Protein AF-A0A2V5KX41-F1 (afdb_monomer_lite)

Secondary structure (DSSP, 8-state):
-HHHHHHHHHTT--EEEESS----SSPPPP-PSTTSSTTTT-SHHHHHHHHHHHHHHHHHH-SEEEEE----SS-SSGGGS--EEEEE-----------

pLDDT: mean 89.98, std 12.97, range [37.09, 98.44]

Sequence (99 aa):
VCDRIAATLHAGNHVWLIGDVPLSQTPPPQIEPAPNNPWGWLDDPYSDVWGAQIGYFVAIHATEGEVVPIPSSNPVSPLENVQVVSVAGWQETSAAHGD

Radius of gyration: 15.78 Å; chains: 1; bounding box: 48×24×36 Å

Foldseek 3Di:
DLVVVQVQQVVFHKDKDKAPQAQDLDQADDDDPAPPDPCHPDVPVVVNRVSPNVNNSQNQFFPDKDWDDDDDPDDPDPRSRMIMMITHHTDDNPPPPDD

Structure (mmCIF, N/CA/C/O backbone):
data_AF-A0A2V5KX41-F1
#
_entry.id   AF-A0A2V5KX41-F1
#
loop_
_atom_site.group_PDB
_atom_site.id
_atom_site.type_symbol
_atom_site.label_atom_id
_atom_site.label_alt_id
_atom_site.label_comp_id
_atom_site.label_asym_id
_atom_site.label_entity_id
_atom_site.label_seq_id
_atom_site.pdbx_PDB_ins_code
_atom_site.Cartn_x
_atom_site.Cartn_y
_atom_site.Cartn_z
_atom_site.occupancy
_atom_site.B_iso_or_equiv
_atom_site.auth_seq_id
_atom_site.auth_comp_id
_atom_site.auth_asym_id
_atom_site.auth_atom_id
_atom_site.pdbx_PDB_model_num
ATOM 1 N N . VAL A 1 1 ? -0.896 -10.499 -1.542 1.00 90.38 1 VAL A N 1
ATOM 2 C CA . VAL A 1 1 ? -0.840 -9.549 -0.400 1.00 90.38 1 VAL A CA 1
ATOM 3 C C . VAL A 1 1 ? -2.205 -8.920 -0.164 1.00 90.38 1 VAL A C 1
ATOM 5 O O . VAL A 1 1 ? -2.700 -9.033 0.951 1.00 90.38 1 VAL A O 1
ATOM 8 N N . CYS A 1 2 ? -2.840 -8.369 -1.203 1.00 95.69 2 CYS A N 1
ATOM 9 C CA . CYS A 1 2 ? -4.168 -7.749 -1.133 1.00 95.69 2 CYS A CA 1
ATOM 10 C C . CYS A 1 2 ? -5.236 -8.611 -0.437 1.00 95.69 2 CYS A C 1
ATOM 12 O O . CYS A 1 2 ? -5.895 -8.111 0.463 1.00 95.69 2 CYS A O 1
ATOM 14 N N . ASP A 1 3 ? -5.321 -9.917 -0.717 1.00 97.38 3 ASP A N 1
ATOM 15 C CA . ASP A 1 3 ? -6.304 -10.799 -0.053 1.00 97.38 3 ASP A CA 1
ATOM 16 C C . ASP A 1 3 ? -6.173 -10.822 1.477 1.00 97.38 3 ASP A C 1
ATOM 18 O O . ASP A 1 3 ? -7.164 -10.890 2.200 1.00 97.38 3 ASP A O 1
ATOM 22 N N . ARG A 1 4 ? -4.939 -10.744 1.997 1.00 98.06 4 ARG A N 1
ATOM 23 C CA . ARG A 1 4 ? -4.701 -10.703 3.447 1.00 98.06 4 ARG A CA 1
ATOM 24 C C . ARG A 1 4 ? -5.056 -9.344 4.034 1.00 98.06 4 ARG A C 1
ATOM 26 O O . ARG A 1 4 ? -5.581 -9.298 5.142 1.00 98.06 4 ARG A O 1
ATOM 33 N N . ILE A 1 5 ? -4.786 -8.263 3.302 1.00 97.56 5 ILE A N 1
ATOM 34 C CA . ILE A 1 5 ? -5.220 -6.910 3.674 1.00 97.56 5 ILE A CA 1
ATOM 35 C C . ILE A 1 5 ? -6.750 -6.888 3.756 1.00 97.56 5 ILE A C 1
ATOM 37 O O . ILE A 1 5 ? -7.285 -6.541 4.804 1.00 97.56 5 ILE A O 1
ATOM 41 N N . ALA A 1 6 ? -7.442 -7.363 2.716 1.00 97.94 6 ALA A N 1
ATOM 42 C CA . ALA A 1 6 ? -8.899 -7.453 2.685 1.00 97.94 6 ALA A CA 1
ATOM 43 C C . ALA A 1 6 ? -9.446 -8.247 3.869 1.00 97.94 6 ALA A C 1
ATOM 45 O O . ALA A 1 6 ? -10.262 -7.736 4.627 1.00 97.94 6 ALA A O 1
ATOM 46 N N . ALA A 1 7 ? -8.946 -9.467 4.091 1.00 98.25 7 ALA A N 1
ATOM 47 C CA . ALA A 1 7 ? -9.383 -10.298 5.210 1.00 98.25 7 ALA A CA 1
ATOM 48 C C . ALA A 1 7 ? -9.177 -9.614 6.575 1.00 98.25 7 ALA A C 1
ATOM 50 O O . ALA A 1 7 ? -10.008 -9.755 7.470 1.00 98.25 7 ALA A O 1
ATOM 51 N N . THR A 1 8 ? -8.087 -8.859 6.732 1.00 98.44 8 THR A N 1
ATOM 52 C CA . THR A 1 8 ? -7.776 -8.130 7.972 1.00 98.44 8 THR A CA 1
ATOM 53 C C . THR A 1 8 ? -8.763 -6.985 8.197 1.00 98.44 8 THR A C 1
ATOM 55 O O . THR A 1 8 ? -9.330 -6.881 9.285 1.00 98.44 8 THR A O 1
ATOM 58 N N . LEU A 1 9 ? -9.016 -6.183 7.160 1.00 98.06 9 LEU A N 1
ATOM 59 C CA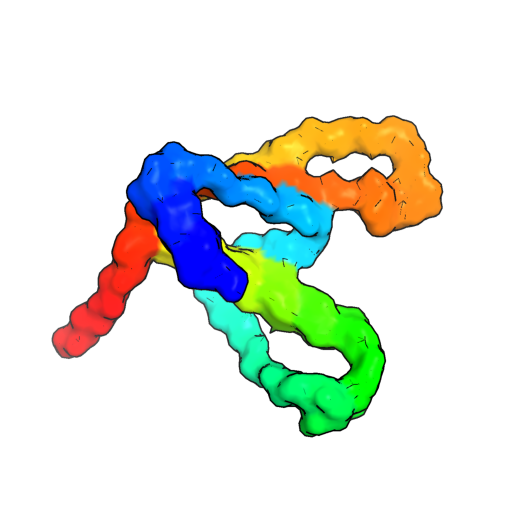 . LEU A 1 9 ? -9.952 -5.058 7.193 1.00 98.06 9 LEU A CA 1
ATOM 60 C C . LEU A 1 9 ? -11.407 -5.519 7.375 1.00 98.06 9 LEU A C 1
ATOM 62 O O . LEU A 1 9 ? -12.125 -4.977 8.212 1.00 98.06 9 LEU A O 1
ATOM 66 N N . HIS A 1 10 ? -11.822 -6.584 6.680 1.00 97.38 10 HIS A N 1
ATOM 67 C CA . HIS A 1 10 ? -13.136 -7.215 6.856 1.00 97.38 10 HIS A CA 1
ATOM 68 C C . HIS A 1 10 ? -13.369 -7.725 8.279 1.00 97.38 10 HIS A C 1
ATOM 70 O O . HIS A 1 10 ? -14.492 -7.680 8.776 1.00 97.38 10 HIS A O 1
ATOM 76 N N . ALA A 1 11 ? -12.321 -8.217 8.943 1.00 98.12 11 ALA A N 1
ATOM 77 C CA . ALA A 1 11 ? -12.399 -8.674 10.326 1.00 98.12 11 ALA A CA 1
ATOM 78 C C . ALA A 1 11 ? -12.468 -7.517 11.346 1.00 98.12 11 ALA A C 1
ATOM 80 O O . ALA A 1 11 ?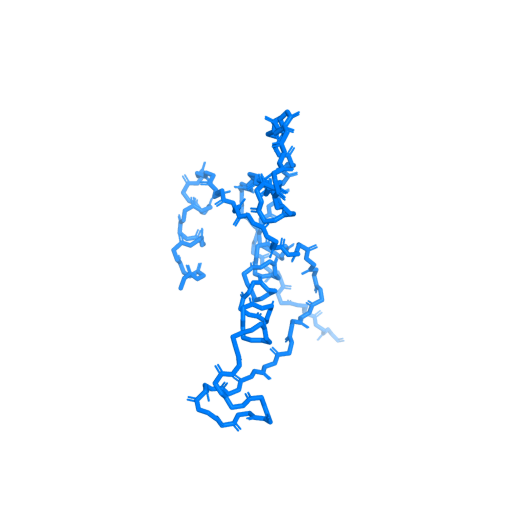 -12.465 -7.777 12.548 1.00 98.12 11 ALA A O 1
ATOM 81 N N . GLY A 1 12 ? -12.516 -6.260 10.889 1.00 97.38 12 GLY A N 1
ATOM 82 C CA . GLY A 1 12 ? -12.547 -5.073 11.744 1.00 97.38 12 GLY A CA 1
ATOM 83 C C . GLY A 1 12 ? -11.194 -4.730 12.370 1.00 97.38 12 GLY A C 1
ATOM 84 O O . GLY A 1 12 ? -11.150 -3.990 13.349 1.00 97.38 12 GLY A O 1
ATOM 85 N N . ASN A 1 13 ? -10.095 -5.278 11.841 1.00 98.38 13 ASN A N 1
ATOM 86 C CA . ASN A 1 13 ? -8.746 -4.974 12.310 1.00 98.38 13 ASN A CA 1
ATOM 87 C C . ASN A 1 13 ? -8.104 -3.858 11.477 1.00 98.38 13 ASN A C 1
ATOM 89 O O . ASN A 1 13 ? -8.568 -3.511 10.392 1.00 98.38 13 ASN A O 1
ATOM 93 N N . HIS A 1 14 ? -6.983 -3.345 11.981 1.00 98.06 14 HIS A N 1
ATOM 94 C CA . HIS A 1 14 ? -6.181 -2.331 11.308 1.00 98.06 14 HIS A CA 1
ATOM 95 C C . HIS A 1 14 ? -5.056 -2.963 10.486 1.00 98.06 14 HIS A C 1
ATOM 97 O O . HIS A 1 14 ? -4.439 -3.949 10.900 1.00 98.06 14 HIS A O 1
ATOM 103 N N . VAL A 1 15 ? -4.737 -2.335 9.358 1.00 97.94 15 VAL A N 1
ATOM 104 C CA . VAL A 1 15 ? -3.513 -2.585 8.591 1.00 97.94 15 VAL A CA 1
ATOM 105 C C . VAL A 1 15 ? -2.602 -1.372 8.732 1.00 97.94 15 VAL A C 1
ATOM 107 O O . VAL A 1 15 ? -3.045 -0.234 8.622 1.00 97.94 15 VAL A O 1
ATOM 110 N N . TRP A 1 16 ? -1.319 -1.626 8.976 1.00 96.88 16 TRP A N 1
ATOM 111 C CA . TRP A 1 16 ? -0.302 -0.591 9.119 1.00 96.88 16 TRP A CA 1
ATOM 112 C C . TRP A 1 16 ? 0.601 -0.616 7.890 1.00 96.88 16 TRP A C 1
ATOM 114 O O . TRP A 1 16 ? 1.255 -1.623 7.616 1.00 96.88 16 TRP A O 1
ATOM 124 N N . LEU A 1 17 ? 0.615 0.484 7.146 1.00 95.25 17 LEU A N 1
ATOM 125 C CA . LEU A 1 17 ? 1.502 0.706 6.011 1.00 95.25 17 LEU A CA 1
ATOM 126 C C . LEU A 1 17 ? 2.716 1.493 6.503 1.00 95.25 17 LEU A C 1
ATOM 128 O O . LEU A 1 17 ? 2.559 2.505 7.185 1.00 95.25 17 LEU A O 1
ATOM 132 N N . ILE A 1 18 ? 3.915 1.010 6.186 1.00 92.50 18 ILE A N 1
ATOM 133 C CA . ILE A 1 18 ? 5.180 1.600 6.632 1.00 92.50 18 ILE A CA 1
ATOM 134 C C . ILE A 1 18 ? 6.044 1.854 5.399 1.00 92.50 18 ILE A C 1
ATOM 136 O O . ILE A 1 18 ? 6.254 0.939 4.603 1.00 92.50 18 ILE A O 1
ATOM 140 N N . GLY A 1 19 ? 6.570 3.072 5.281 1.00 88.88 19 GLY A N 1
ATOM 141 C CA . GLY A 1 19 ? 7.380 3.514 4.146 1.00 88.88 19 GLY A CA 1
ATOM 142 C C . GLY A 1 19 ? 6.598 4.396 3.175 1.00 88.88 19 GLY A C 1
ATOM 143 O O . GLY A 1 19 ? 5.529 4.907 3.508 1.00 88.88 19 GLY A O 1
ATOM 144 N N . ASP A 1 20 ? 7.158 4.591 1.981 1.00 86.06 20 ASP A N 1
ATOM 145 C CA . ASP A 1 20 ? 6.538 5.398 0.930 1.00 86.06 20 ASP A CA 1
ATOM 146 C C . ASP A 1 20 ? 5.484 4.572 0.178 1.00 86.06 20 ASP A C 1
ATOM 148 O O . ASP A 1 20 ? 5.770 3.857 -0.781 1.00 86.06 20 ASP A O 1
ATOM 152 N N . VAL A 1 21 ? 4.255 4.596 0.692 1.00 91.50 21 VAL A N 1
ATOM 153 C CA . VAL A 1 21 ? 3.103 3.921 0.086 1.00 91.50 21 VAL A CA 1
ATOM 154 C C . VAL A 1 21 ? 2.064 4.986 -0.258 1.00 91.50 21 VAL A C 1
ATOM 156 O O . VAL A 1 21 ? 1.273 5.372 0.610 1.00 91.50 21 VAL A O 1
ATOM 159 N N . PRO A 1 22 ? 2.043 5.490 -1.504 1.00 91.00 22 PRO A N 1
ATOM 160 C CA . PRO A 1 22 ? 1.137 6.564 -1.877 1.00 91.00 22 PRO A CA 1
ATOM 161 C C . PRO A 1 22 ? -0.311 6.067 -1.868 1.00 91.00 22 PRO A C 1
ATOM 163 O O . PRO A 1 22 ? -0.694 5.200 -2.654 1.00 91.00 22 PRO A O 1
ATOM 166 N N . LEU A 1 23 ? -1.146 6.645 -1.004 1.00 93.06 23 LEU A N 1
ATOM 167 C CA . LEU A 1 23 ? -2.587 6.397 -1.015 1.00 93.06 23 LEU A CA 1
ATOM 168 C C . LEU A 1 23 ? -3.242 7.225 -2.122 1.00 93.06 23 LEU A C 1
ATOM 170 O O . LEU A 1 23 ? -3.378 8.442 -2.013 1.00 93.06 23 LEU A O 1
ATOM 174 N N . SER A 1 24 ? -3.643 6.557 -3.199 1.00 94.00 24 SER A N 1
ATOM 175 C CA . SER A 1 24 ? -4.231 7.186 -4.380 1.00 94.00 24 SER A CA 1
ATOM 176 C C . SER A 1 24 ? -5.320 6.298 -4.961 1.00 94.00 24 SER A C 1
ATOM 178 O O . SER A 1 24 ? -5.109 5.107 -5.140 1.00 94.00 24 SER A O 1
ATOM 180 N N . GLN A 1 25 ? -6.468 6.872 -5.321 1.00 94.38 25 GLN A N 1
ATOM 181 C CA . GLN A 1 25 ? -7.518 6.146 -6.052 1.00 94.38 25 GLN A CA 1
ATOM 182 C C . GLN A 1 25 ? -7.238 6.059 -7.563 1.00 94.38 25 GLN A C 1
ATOM 184 O O . GLN A 1 25 ? -8.047 5.516 -8.313 1.00 94.38 25 GLN A O 1
ATOM 189 N N . THR A 1 26 ? -6.103 6.581 -8.032 1.00 95.38 26 THR A N 1
ATOM 190 C CA . THR A 1 26 ? -5.663 6.416 -9.420 1.00 95.38 26 THR A CA 1
ATOM 191 C C . THR A 1 26 ? -5.038 5.031 -9.596 1.00 95.38 26 THR A C 1
ATOM 193 O O . THR A 1 26 ? -4.078 4.725 -8.886 1.00 95.38 26 THR A O 1
ATOM 196 N N . PRO A 1 27 ? -5.519 4.203 -10.544 1.00 95.44 27 PRO A N 1
ATOM 197 C CA . PRO A 1 27 ? -4.928 2.896 -10.803 1.00 95.44 27 PRO A CA 1
ATOM 198 C C . PRO A 1 27 ? -3.445 3.015 -11.198 1.00 95.44 27 PRO A C 1
ATOM 200 O O . PRO A 1 27 ? -3.115 3.815 -12.080 1.00 95.44 27 PRO A O 1
ATOM 203 N N . PRO A 1 28 ? -2.546 2.228 -10.588 1.00 95.19 28 PRO A N 1
ATOM 204 C CA . PRO A 1 28 ? -1.130 2.238 -10.929 1.00 95.19 28 PRO A CA 1
ATOM 205 C C . PRO A 1 28 ? -0.872 1.499 -12.249 1.00 95.19 28 PRO A C 1
ATOM 207 O O . PRO A 1 28 ? -1.686 0.667 -12.673 1.00 95.19 28 PRO A O 1
ATOM 210 N N . PRO A 1 29 ? 0.274 1.756 -12.903 1.00 93.56 29 PRO A N 1
ATOM 211 C CA . PRO A 1 29 ? 0.645 1.029 -14.107 1.00 93.56 29 PRO A CA 1
ATOM 212 C C . PRO A 1 29 ? 0.815 -0.468 -13.820 1.00 93.56 29 PRO A C 1
ATOM 214 O O . PRO A 1 29 ? 1.189 -0.890 -12.724 1.00 93.56 29 PRO A O 1
ATOM 217 N N . GLN A 1 30 ? 0.551 -1.281 -14.839 1.00 92.69 30 GLN A N 1
ATOM 218 C CA . GLN A 1 30 ? 0.931 -2.690 -14.838 1.00 92.69 30 GLN A CA 1
ATOM 219 C C . GLN A 1 30 ? 2.378 -2.805 -15.313 1.00 92.69 30 GLN A C 1
ATOM 221 O O . GLN A 1 30 ? 2.771 -2.132 -16.267 1.00 92.69 30 GLN A O 1
ATOM 226 N N . ILE A 1 31 ? 3.159 -3.649 -14.647 1.00 93.94 31 ILE A N 1
ATOM 227 C CA . ILE A 1 31 ? 4.554 -3.921 -14.994 1.00 93.94 31 ILE A CA 1
ATOM 228 C C . ILE A 1 31 ? 4.768 -5.427 -15.092 1.00 93.94 31 ILE A C 1
ATOM 230 O O . ILE A 1 31 ? 4.167 -6.197 -14.342 1.00 93.94 31 ILE A O 1
ATOM 234 N N . GLU A 1 32 ? 5.645 -5.847 -15.999 1.00 94.44 32 GLU A N 1
ATOM 235 C CA . GLU A 1 32 ? 6.075 -7.245 -16.072 1.00 94.44 32 GLU A CA 1
ATOM 236 C C . GLU A 1 32 ? 7.037 -7.580 -14.920 1.00 94.44 32 GLU A C 1
ATOM 238 O O . GLU A 1 32 ? 7.615 -6.677 -14.322 1.00 94.44 32 GLU A O 1
ATOM 243 N N . PRO A 1 33 ? 7.275 -8.851 -14.576 1.00 92.12 33 PRO A N 1
ATOM 244 C CA . PRO A 1 33 ? 8.369 -9.205 -13.678 1.00 92.12 33 PRO A CA 1
ATOM 245 C C . PRO A 1 33 ? 9.733 -8.850 -14.285 1.00 92.12 33 PRO A C 1
ATOM 247 O O . PRO A 1 33 ? 9.931 -8.958 -15.499 1.00 92.12 33 PRO A O 1
ATOM 250 N N . ALA A 1 34 ? 10.706 -8.495 -13.444 1.00 94.00 34 ALA A N 1
ATOM 251 C CA . ALA A 1 34 ? 12.093 -8.384 -13.884 1.00 94.00 34 ALA A CA 1
ATOM 252 C C . ALA A 1 34 ? 12.558 -9.701 -14.542 1.00 94.00 34 ALA A C 1
ATOM 254 O O . ALA A 1 34 ? 12.220 -10.782 -14.051 1.00 94.00 34 ALA A O 1
ATOM 255 N N . PRO A 1 35 ? 13.329 -9.649 -15.642 1.00 95.00 35 PRO A N 1
ATOM 256 C CA . PRO A 1 35 ? 13.906 -8.460 -16.278 1.00 95.00 35 PRO A CA 1
ATOM 257 C C . PRO A 1 35 ? 13.093 -7.914 -17.469 1.00 95.00 35 PRO A C 1
ATOM 259 O O . PRO A 1 35 ? 13.656 -7.238 -18.324 1.00 95.00 35 PRO A O 1
ATOM 262 N N . ASN A 1 36 ? 11.803 -8.233 -17.585 1.00 94.50 36 ASN A N 1
ATOM 263 C CA . ASN A 1 36 ? 11.061 -8.075 -18.843 1.00 94.50 36 ASN A CA 1
ATOM 264 C C . ASN A 1 36 ? 10.565 -6.641 -19.131 1.00 94.50 36 ASN A C 1
ATOM 266 O O . ASN A 1 36 ? 10.040 -6.393 -20.215 1.00 94.50 36 ASN A O 1
ATOM 270 N N . ASN A 1 37 ? 10.757 -5.687 -18.212 1.00 92.12 37 ASN A N 1
ATOM 271 C CA . ASN A 1 37 ? 10.548 -4.255 -18.469 1.00 92.12 37 ASN A CA 1
ATOM 272 C C . ASN A 1 37 ? 11.845 -3.553 -18.920 1.00 92.12 37 ASN A C 1
ATOM 274 O O . ASN A 1 37 ? 12.938 -4.063 -18.664 1.00 92.12 37 ASN A O 1
ATOM 278 N N . PRO A 1 38 ? 11.770 -2.321 -19.474 1.00 94.56 38 PRO A N 1
ATOM 279 C CA . PRO A 1 38 ? 12.948 -1.525 -19.851 1.00 94.56 38 PRO A CA 1
ATOM 280 C C . PRO A 1 38 ? 13.974 -1.290 -18.730 1.00 94.56 38 PRO A C 1
ATOM 282 O O . PRO A 1 38 ? 15.135 -1.011 -19.014 1.00 94.56 38 PRO A O 1
ATOM 285 N N . TRP A 1 39 ? 13.562 -1.407 -17.466 1.00 95.12 39 TRP A N 1
ATOM 286 C CA . TRP A 1 39 ? 14.421 -1.211 -16.295 1.00 95.12 39 TRP A CA 1
ATOM 287 C C . TRP A 1 3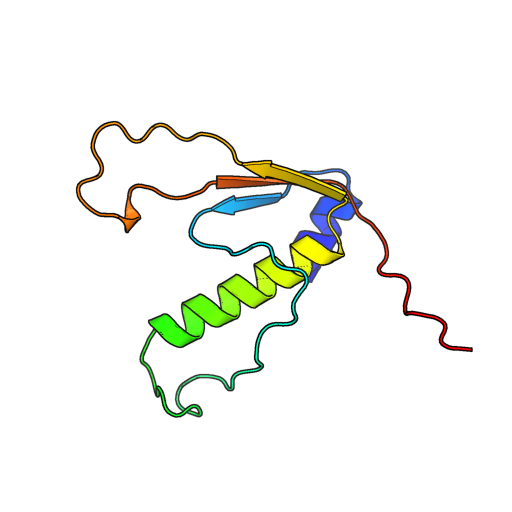9 ? 15.222 -2.458 -15.885 1.00 95.12 39 TRP A C 1
ATOM 289 O O . TRP A 1 39 ? 16.070 -2.375 -14.998 1.00 95.12 39 TRP A O 1
ATOM 299 N N . GLY A 1 40 ? 14.991 -3.617 -16.514 1.00 95.44 40 GLY A N 1
ATOM 300 C CA . GLY A 1 40 ? 15.697 -4.856 -16.186 1.00 95.44 40 GLY A CA 1
ATOM 301 C C . GLY A 1 40 ? 15.535 -5.225 -14.709 1.00 95.44 40 GLY A C 1
ATOM 302 O O . GLY A 1 40 ? 14.417 -5.459 -14.258 1.00 95.44 40 GLY A O 1
ATOM 303 N N . TRP A 1 41 ? 16.651 -5.263 -13.976 1.00 96.50 41 TRP A N 1
ATOM 304 C CA . TRP A 1 41 ? 16.728 -5.590 -12.543 1.00 96.50 41 TRP A CA 1
ATOM 305 C C . TRP A 1 41 ? 16.860 -4.364 -11.623 1.00 96.50 41 TRP A C 1
ATOM 307 O O . TRP A 1 41 ? 17.162 -4.528 -10.445 1.00 96.50 41 TRP A O 1
ATOM 317 N N . LEU A 1 42 ? 16.714 -3.143 -12.147 1.00 96.12 42 LEU A N 1
ATOM 318 C CA . LEU A 1 42 ? 16.737 -1.934 -11.321 1.00 96.12 42 LEU A CA 1
ATOM 319 C C . LEU A 1 42 ? 15.545 -1.955 -10.358 1.00 96.12 42 LEU A C 1
ATOM 321 O O . LEU A 1 42 ? 14.425 -2.070 -10.834 1.00 96.12 42 LEU A O 1
ATOM 325 N N . ASP A 1 43 ? 15.792 -1.845 -9.051 1.00 93.88 43 ASP A N 1
ATOM 326 C CA . ASP A 1 43 ? 14.782 -2.017 -7.994 1.00 93.88 43 ASP A CA 1
ATOM 327 C C . ASP A 1 43 ? 13.718 -0.913 -7.979 1.00 93.88 43 ASP A C 1
ATOM 329 O O . ASP A 1 43 ? 12.529 -1.226 -8.036 1.00 93.88 43 ASP A O 1
ATOM 333 N N . ASP A 1 44 ? 14.147 0.356 -7.973 1.00 93.31 44 ASP A N 1
ATOM 334 C CA . ASP A 1 44 ? 13.277 1.509 -7.696 1.00 93.31 44 ASP A CA 1
ATOM 335 C C . ASP A 1 44 ? 11.945 1.486 -8.477 1.00 93.31 44 ASP A C 1
ATOM 337 O O . ASP A 1 44 ? 10.892 1.577 -7.848 1.00 93.31 44 ASP A O 1
ATOM 341 N N . PRO A 1 45 ? 11.913 1.252 -9.809 1.00 94.50 45 PRO A N 1
ATOM 342 C CA . PRO A 1 45 ? 10.656 1.234 -10.559 1.00 94.50 45 PRO A CA 1
ATOM 343 C C . PRO A 1 45 ? 9.688 0.120 -10.137 1.00 94.50 45 PRO A C 1
ATOM 345 O O . PRO A 1 45 ? 8.474 0.290 -10.248 1.00 94.50 45 PRO A O 1
ATOM 348 N N . TYR A 1 46 ? 10.192 -1.029 -9.678 1.00 94.69 46 TYR A N 1
ATOM 349 C CA . TYR A 1 46 ? 9.340 -2.112 -9.180 1.00 94.69 46 TYR A CA 1
ATOM 350 C C . TYR A 1 46 ? 8.821 -1.788 -7.784 1.00 94.69 46 TYR A C 1
ATOM 352 O O . TYR A 1 46 ? 7.626 -1.949 -7.539 1.00 94.69 46 TYR A O 1
ATOM 360 N N . SER A 1 47 ? 9.694 -1.293 -6.902 1.00 92.75 47 SER A N 1
ATOM 361 C CA . SER A 1 47 ? 9.336 -0.863 -5.548 1.00 92.75 47 SER A CA 1
ATOM 362 C C . SER A 1 47 ? 8.249 0.218 -5.572 1.00 92.75 47 SER A C 1
ATOM 364 O O . SER A 1 47 ? 7.226 0.063 -4.898 1.00 92.75 47 SER A O 1
ATOM 366 N N . ASP A 1 48 ? 8.390 1.228 -6.436 1.00 92.88 48 ASP A N 1
ATOM 367 C CA . ASP A 1 48 ? 7.406 2.304 -6.616 1.00 92.88 48 ASP A CA 1
ATOM 368 C C . ASP A 1 48 ? 6.045 1.768 -7.086 1.00 92.88 48 ASP A C 1
ATOM 370 O O . ASP A 1 48 ? 4.995 2.092 -6.522 1.00 92.88 48 ASP A O 1
ATOM 374 N N . VAL A 1 49 ? 6.037 0.916 -8.117 1.00 95.00 49 VAL A N 1
ATOM 375 C CA . VAL A 1 49 ? 4.787 0.398 -8.691 1.00 95.00 49 VAL A CA 1
ATOM 376 C C . VAL A 1 49 ? 4.103 -0.592 -7.752 1.00 95.00 49 VAL A C 1
ATOM 378 O O . VAL A 1 49 ? 2.882 -0.533 -7.597 1.00 95.00 49 VAL A O 1
ATOM 381 N N . TRP A 1 50 ? 4.847 -1.482 -7.094 1.00 93.69 50 TRP A N 1
ATOM 382 C CA . TRP A 1 50 ? 4.275 -2.406 -6.112 1.00 93.69 50 TRP A CA 1
ATOM 383 C C . TRP A 1 50 ? 3.731 -1.664 -4.889 1.00 93.69 50 TRP A C 1
ATOM 385 O O . TRP A 1 50 ? 2.641 -1.994 -4.415 1.00 93.69 50 TRP A O 1
ATOM 395 N N . GLY A 1 51 ? 4.427 -0.622 -4.422 1.00 94.38 51 GLY A N 1
ATOM 396 C CA . GLY A 1 51 ? 3.923 0.283 -3.391 1.00 94.38 51 GLY A CA 1
ATOM 397 C C . GLY A 1 51 ? 2.609 0.942 -3.815 1.00 94.38 51 GLY A C 1
ATOM 398 O O . GLY A 1 51 ? 1.610 0.856 -3.098 1.00 94.38 51 GLY A O 1
ATOM 399 N N . ALA A 1 52 ? 2.560 1.503 -5.026 1.00 95.69 52 ALA A N 1
ATOM 400 C CA . ALA A 1 52 ? 1.355 2.124 -5.572 1.00 95.69 52 ALA A CA 1
ATOM 401 C C . ALA A 1 52 ? 0.190 1.132 -5.771 1.00 95.69 52 ALA A C 1
ATOM 403 O O . ALA A 1 52 ? -0.964 1.510 -5.593 1.00 95.69 52 ALA A O 1
ATOM 404 N N . GLN A 1 53 ? 0.455 -0.142 -6.081 1.00 95.94 53 GLN A N 1
ATOM 405 C CA . GLN A 1 53 ? -0.566 -1.203 -6.133 1.00 95.94 53 GLN A CA 1
ATOM 406 C C . GLN A 1 53 ? -1.210 -1.460 -4.773 1.00 95.94 53 GLN A C 1
ATOM 408 O O . GLN A 1 53 ? -2.436 -1.568 -4.690 1.00 95.94 53 GLN A O 1
ATOM 413 N N . ILE A 1 54 ? -0.412 -1.511 -3.704 1.00 96.25 54 ILE A N 1
ATOM 414 C CA . ILE A 1 54 ? -0.938 -1.629 -2.340 1.00 96.25 54 ILE A CA 1
ATOM 415 C C . ILE A 1 54 ? -1.695 -0.361 -1.941 1.00 96.25 54 ILE A C 1
ATOM 417 O O . ILE A 1 54 ? -2.806 -0.457 -1.418 1.00 96.25 54 ILE A O 1
ATOM 421 N N . GLY A 1 55 ? -1.130 0.814 -2.224 1.00 96.25 55 GLY A N 1
ATOM 422 C CA . GLY A 1 55 ? -1.747 2.099 -1.913 1.00 96.25 55 GLY A CA 1
ATOM 423 C C . GLY A 1 55 ? -3.090 2.301 -2.614 1.00 96.25 55 GLY A C 1
ATOM 424 O O . GLY A 1 55 ? -4.058 2.700 -1.971 1.00 96.25 55 GLY A O 1
ATOM 425 N N . TYR A 1 56 ? -3.182 1.933 -3.894 1.00 97.31 56 TYR A N 1
ATOM 426 C CA . TYR A 1 56 ? -4.4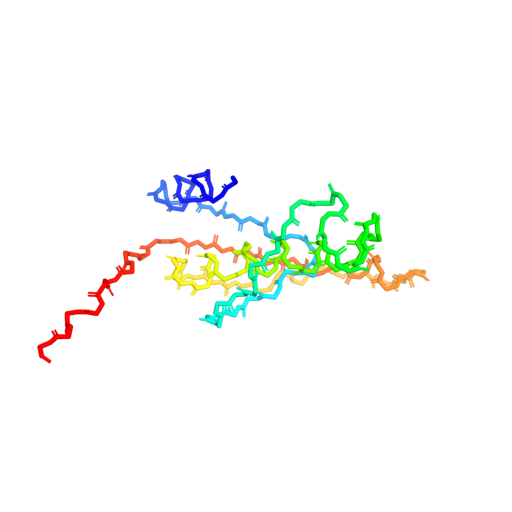31 1.930 -4.654 1.00 97.31 56 TYR A CA 1
ATOM 427 C C . TYR A 1 56 ? -5.463 0.970 -4.072 1.00 97.31 56 TYR A C 1
ATOM 429 O O . TYR A 1 56 ? -6.593 1.378 -3.809 1.00 97.31 56 TYR A O 1
ATOM 437 N N . PHE A 1 57 ? -5.070 -0.282 -3.814 1.00 97.12 57 PHE A N 1
ATOM 438 C CA . PHE A 1 57 ? -5.962 -1.286 -3.236 1.00 97.12 57 PHE A CA 1
ATOM 439 C C . PHE A 1 57 ? -6.557 -0.819 -1.901 1.00 97.12 57 PHE A C 1
ATOM 441 O O . PHE A 1 57 ? -7.759 -0.927 -1.674 1.00 97.12 57 PHE A O 1
ATOM 448 N N . VAL A 1 58 ? -5.729 -0.250 -1.026 1.00 97.00 58 VAL A N 1
ATOM 449 C CA . VAL A 1 58 ? -6.187 0.297 0.252 1.00 97.00 58 VAL A CA 1
ATOM 450 C C . VAL A 1 58 ? -7.082 1.521 0.047 1.00 97.00 58 VAL A C 1
ATOM 452 O O . VAL A 1 58 ? -8.141 1.590 0.661 1.00 97.00 58 VAL A O 1
ATOM 455 N N . ALA A 1 59 ? -6.712 2.457 -0.831 1.00 96.25 59 ALA A N 1
ATOM 456 C CA . ALA A 1 59 ? -7.448 3.707 -1.031 1.00 96.25 59 ALA A CA 1
ATOM 457 C C . ALA A 1 59 ? -8.879 3.521 -1.564 1.00 96.25 59 ALA A C 1
ATOM 459 O O . ALA A 1 59 ? -9.720 4.397 -1.353 1.00 96.25 59 ALA A O 1
ATOM 460 N N . ILE A 1 60 ? -9.158 2.417 -2.264 1.00 97.00 60 ILE A N 1
ATOM 461 C CA . ILE A 1 60 ? -10.501 2.120 -2.787 1.00 97.00 60 ILE A CA 1
ATOM 462 C C . ILE A 1 60 ? -11.352 1.263 -1.834 1.00 97.00 60 ILE A C 1
ATOM 464 O O . ILE A 1 60 ? -12.577 1.265 -1.969 1.00 97.00 60 ILE A O 1
ATOM 468 N N . HIS A 1 61 ? -10.733 0.561 -0.877 1.00 97.38 61 HIS A N 1
ATOM 469 C CA . HIS A 1 61 ? -11.415 -0.407 -0.009 1.00 97.38 61 HIS A CA 1
ATOM 470 C C . HIS A 1 61 ? -11.458 -0.034 1.475 1.00 97.38 61 HIS A C 1
ATOM 472 O O . HIS A 1 61 ? -12.424 -0.386 2.145 1.00 97.38 61 HIS A O 1
ATOM 478 N N . ALA A 1 62 ? -10.444 0.641 2.016 1.00 97.44 62 ALA A N 1
ATOM 479 C CA . ALA A 1 62 ? -10.472 1.088 3.405 1.00 97.44 62 ALA A CA 1
ATOM 480 C C . ALA A 1 62 ? -11.389 2.311 3.546 1.00 97.44 62 ALA A C 1
ATOM 482 O O . ALA A 1 62 ? -11.424 3.178 2.673 1.00 97.44 62 ALA A O 1
ATOM 483 N N . THR A 1 63 ? -12.127 2.393 4.652 1.00 96.88 63 THR A N 1
ATOM 484 C CA . THR A 1 63 ? -13.019 3.533 4.934 1.00 96.88 63 THR A CA 1
ATOM 485 C C . THR A 1 63 ? -12.362 4.578 5.825 1.00 96.88 63 THR A C 1
ATOM 487 O O . THR A 1 63 ? -12.821 5.716 5.890 1.00 96.88 63 THR A O 1
ATOM 490 N N . GLU A 1 64 ? -11.289 4.197 6.514 1.00 96.31 64 GLU A N 1
ATOM 491 C CA . GLU A 1 64 ? -10.569 5.034 7.464 1.00 96.31 64 GLU A CA 1
ATOM 492 C C . GLU A 1 64 ? -9.068 4.984 7.178 1.00 96.31 64 GLU A C 1
ATOM 494 O O . GLU A 1 64 ? -8.518 3.935 6.831 1.00 96.31 64 GLU A O 1
ATOM 499 N N . GLY A 1 65 ? -8.400 6.124 7.354 1.00 94.75 65 GLY A N 1
ATOM 500 C CA . GLY A 1 65 ? -6.959 6.245 7.198 1.00 94.75 65 GLY A CA 1
ATOM 501 C C . GLY A 1 65 ? -6.407 7.419 7.996 1.00 94.75 65 GLY A C 1
ATOM 502 O O . GLY A 1 65 ? -6.918 8.535 7.906 1.00 94.75 65 GLY A O 1
ATOM 503 N N . GLU A 1 66 ? -5.348 7.171 8.759 1.00 95.00 66 GLU A N 1
ATOM 504 C CA . GLU A 1 66 ? -4.655 8.183 9.553 1.00 95.00 66 GLU A CA 1
ATOM 505 C C . GLU A 1 66 ? -3.138 8.073 9.381 1.00 95.00 66 GLU A C 1
ATOM 507 O O . GLU A 1 66 ? -2.560 6.984 9.420 1.00 95.00 66 GLU A O 1
ATOM 512 N N . VAL A 1 67 ? -2.473 9.216 9.202 1.00 92.81 67 VAL A N 1
ATOM 513 C CA . VAL A 1 67 ? -1.010 9.277 9.262 1.00 92.81 67 VAL A CA 1
ATOM 514 C C . VAL A 1 67 ? -0.604 9.271 10.727 1.00 92.81 67 VAL A C 1
ATOM 516 O O . VAL A 1 67 ? -0.998 10.156 11.484 1.00 92.81 67 VAL A O 1
ATOM 519 N N . VAL A 1 68 ? 0.208 8.292 11.114 1.00 92.44 68 VAL A N 1
ATOM 520 C CA . VAL A 1 68 ? 0.711 8.146 12.477 1.00 92.44 68 VAL A CA 1
ATOM 521 C C . VAL A 1 68 ? 2.027 8.916 12.588 1.00 92.44 68 VAL A C 1
ATOM 523 O O 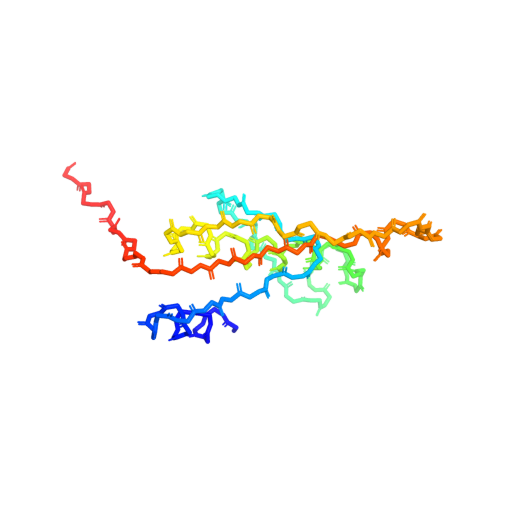. VAL A 1 68 ? 3.004 8.545 11.932 1.00 92.44 68 VAL A O 1
ATOM 526 N N . PRO A 1 69 ? 2.097 9.986 13.402 1.00 86.88 69 PRO A N 1
ATOM 527 C CA . PRO A 1 69 ? 3.328 10.743 13.564 1.00 86.88 69 PRO A CA 1
ATOM 528 C C . PRO A 1 69 ? 4.379 9.891 14.277 1.00 86.88 69 PRO A C 1
ATOM 530 O O . PRO A 1 69 ? 4.229 9.572 15.457 1.00 86.88 69 PRO A O 1
ATOM 533 N N . ILE A 1 70 ? 5.460 9.553 13.577 1.00 83.75 70 ILE A N 1
ATOM 534 C CA . ILE A 1 70 ? 6.629 8.903 14.171 1.00 83.75 70 ILE A CA 1
ATOM 535 C C . ILE A 1 70 ? 7.753 9.938 14.244 1.00 83.75 70 ILE A C 1
ATOM 537 O O . ILE A 1 70 ? 8.350 10.266 13.219 1.00 83.75 70 ILE A O 1
ATOM 541 N N . PRO A 1 71 ? 8.038 10.511 15.426 1.00 79.00 71 PRO A N 1
ATOM 542 C CA . PRO A 1 71 ? 9.103 11.491 15.548 1.00 79.00 71 PRO A CA 1
ATOM 543 C C . PRO A 1 71 ? 10.464 10.821 15.323 1.00 79.00 71 PRO A C 1
ATOM 545 O O . PRO A 1 71 ? 10.932 10.051 16.160 1.00 79.00 71 PRO A O 1
ATOM 548 N N . SER A 1 72 ? 11.119 11.155 14.210 1.00 79.19 72 SER A N 1
ATOM 549 C CA . SER A 1 72 ? 12.536 10.869 13.976 1.00 79.19 72 SER A CA 1
ATOM 550 C C . SER A 1 72 ? 13.331 12.138 14.268 1.00 79.19 72 SER A C 1
ATOM 552 O O . SER A 1 72 ? 13.266 13.116 13.526 1.00 79.19 72 SER A O 1
ATOM 554 N N . SER A 1 73 ? 14.018 12.180 15.411 1.00 80.25 73 SER A N 1
ATOM 555 C CA . SER A 1 73 ? 14.654 13.411 15.902 1.00 80.25 73 SER A CA 1
ATOM 556 C C . SER A 1 73 ? 15.945 13.780 15.169 1.00 80.25 73 SER A C 1
ATOM 558 O O . SER A 1 73 ? 16.398 14.915 15.302 1.00 80.25 73 SER A O 1
ATOM 560 N N . ASN A 1 74 ? 16.537 12.853 14.408 1.00 82.69 74 ASN A N 1
ATOM 561 C CA . ASN A 1 74 ? 17.755 13.093 13.634 1.00 82.69 74 ASN A CA 1
ATOM 562 C C . ASN A 1 74 ? 17.984 11.994 12.572 1.00 82.69 74 ASN A C 1
ATOM 564 O O . ASN A 1 74 ? 18.901 11.184 12.741 1.00 82.69 74 ASN A O 1
ATOM 568 N N . PRO A 1 75 ? 17.160 11.918 11.512 1.00 82.75 75 PRO A N 1
ATOM 569 C CA . PRO A 1 75 ? 17.401 10.962 10.439 1.00 82.75 75 PRO A CA 1
ATOM 570 C C . PRO A 1 75 ? 18.712 11.310 9.714 1.00 82.75 75 PRO A C 1
ATOM 572 O O . PRO A 1 75 ? 18.914 12.444 9.277 1.00 82.75 75 PRO A O 1
ATOM 575 N N . VAL A 1 76 ? 19.608 10.332 9.589 1.00 85.44 76 VAL A N 1
ATOM 576 C CA . VAL A 1 76 ? 20.847 10.411 8.799 1.00 85.44 76 VAL A CA 1
ATOM 577 C C . VAL A 1 76 ? 20.536 10.259 7.307 1.00 85.44 76 VAL A C 1
ATOM 579 O O . VAL A 1 76 ? 21.208 10.859 6.469 1.00 85.44 76 VAL A O 1
ATOM 582 N N . SER A 1 77 ? 19.490 9.497 6.975 1.00 83.62 77 SER A N 1
ATOM 583 C CA . SER A 1 77 ? 18.996 9.273 5.614 1.00 83.62 77 SER A CA 1
ATOM 584 C C . SER A 1 77 ? 17.507 9.620 5.503 1.00 83.62 77 SER A C 1
ATOM 586 O O . SER A 1 77 ? 16.758 9.356 6.443 1.00 83.62 77 SER A O 1
ATOM 588 N N . PRO A 1 78 ? 17.017 10.127 4.353 1.00 77.12 78 PRO A N 1
ATOM 589 C CA . PRO A 1 78 ? 15.579 10.273 4.111 1.00 77.12 78 PRO A CA 1
ATOM 590 C C . PRO A 1 78 ? 14.792 8.971 4.321 1.00 77.12 78 PRO A C 1
ATOM 592 O O . PRO A 1 78 ? 13.653 9.012 4.775 1.00 77.12 78 PRO A O 1
ATOM 595 N N . LEU A 1 79 ? 15.427 7.818 4.077 1.00 79.31 79 LEU A N 1
ATOM 596 C CA . LEU A 1 79 ? 14.839 6.492 4.302 1.00 79.31 79 LEU A CA 1
ATOM 597 C C . LEU A 1 79 ? 14.613 6.164 5.788 1.00 79.31 79 LEU A C 1
ATOM 599 O O . LEU A 1 79 ? 13.931 5.197 6.104 1.00 79.31 79 LEU A O 1
ATOM 603 N N . GLU A 1 80 ? 15.173 6.952 6.707 1.00 81.75 80 GLU A N 1
ATOM 604 C CA . GLU A 1 80 ? 14.970 6.816 8.155 1.00 81.75 80 GLU A CA 1
ATOM 605 C C . GLU A 1 80 ? 13.806 7.678 8.666 1.00 81.75 80 GLU A C 1
ATOM 607 O O . GLU A 1 80 ? 13.415 7.574 9.829 1.00 81.75 80 GLU A O 1
ATOM 612 N N . ASN A 1 81 ? 13.235 8.528 7.807 1.00 83.69 81 ASN A N 1
ATOM 613 C CA . ASN A 1 81 ? 12.052 9.331 8.101 1.00 83.69 81 ASN A CA 1
ATOM 614 C C . ASN A 1 81 ? 10.813 8.716 7.432 1.00 83.69 81 ASN A C 1
ATOM 616 O O . ASN A 1 81 ? 10.187 9.322 6.563 1.00 83.69 81 ASN A O 1
ATOM 620 N N . VAL A 1 82 ? 10.507 7.472 7.802 1.00 85.62 82 VAL A N 1
ATOM 621 C CA . VAL A 1 82 ? 9.423 6.699 7.188 1.00 85.62 82 VAL A CA 1
ATOM 622 C C . VAL A 1 82 ? 8.048 7.219 7.591 1.00 85.62 82 VAL A C 1
ATOM 624 O O . VAL A 1 82 ? 7.790 7.528 8.756 1.00 85.62 82 VAL A O 1
ATOM 627 N N . GLN A 1 83 ? 7.136 7.254 6.625 1.00 88.69 83 GLN A N 1
ATOM 628 C CA . GLN A 1 83 ? 5.725 7.469 6.900 1.00 88.69 83 GLN A CA 1
ATOM 629 C C . GLN A 1 83 ? 5.111 6.185 7.466 1.00 88.69 83 GLN A C 1
ATOM 631 O O . GLN A 1 83 ? 5.430 5.078 7.027 1.00 88.69 83 GLN A O 1
ATOM 636 N N . VAL A 1 84 ? 4.215 6.340 8.440 1.00 93.38 84 VAL A N 1
ATOM 637 C CA . VAL A 1 84 ? 3.363 5.256 8.929 1.00 93.38 84 VAL A CA 1
ATOM 638 C C . VAL A 1 84 ? 1.914 5.677 8.754 1.00 93.38 84 VAL A C 1
ATOM 640 O O . VAL A 1 84 ? 1.535 6.785 9.132 1.00 93.38 84 VAL A O 1
ATOM 643 N N . VAL A 1 85 ? 1.107 4.797 8.171 1.00 95.44 85 VAL A N 1
ATOM 644 C CA . VAL A 1 85 ? -0.330 5.007 7.994 1.00 95.44 85 VAL A CA 1
ATOM 645 C C . VAL A 1 85 ? -1.082 3.820 8.575 1.00 95.44 85 VAL A C 1
ATOM 647 O O . VAL A 1 85 ? -0.785 2.673 8.248 1.00 95.44 85 VAL A O 1
ATOM 650 N N . SER A 1 86 ? -2.053 4.098 9.438 1.00 97.19 86 SER A N 1
ATOM 651 C CA . SER A 1 86 ? -3.009 3.116 9.950 1.00 97.19 86 SER A CA 1
ATOM 652 C C . SER A 1 86 ? -4.283 3.227 9.118 1.00 97.19 86 SER A C 1
ATOM 654 O O . SER A 1 86 ? -4.803 4.328 8.933 1.00 97.19 86 SER A O 1
ATOM 656 N N . VAL A 1 87 ? -4.755 2.107 8.573 1.00 97.81 87 VAL A N 1
ATOM 657 C CA . VAL A 1 87 ? -6.005 2.033 7.805 1.00 97.81 87 VAL A CA 1
ATOM 658 C C . VAL A 1 87 ? -6.927 0.971 8.384 1.00 97.81 87 VAL A C 1
ATOM 660 O O . VAL A 1 87 ? -6.468 -0.067 8.873 1.00 97.81 87 VAL A O 1
ATOM 663 N N . ALA A 1 88 ? -8.227 1.236 8.324 1.00 98.19 88 ALA A N 1
ATOM 664 C CA . ALA A 1 88 ? -9.252 0.384 8.908 1.00 98.19 88 ALA A CA 1
ATOM 665 C C . ALA A 1 88 ? -10.565 0.440 8.118 1.00 98.19 88 ALA A C 1
ATOM 667 O O . ALA A 1 88 ? -10.764 1.272 7.226 1.00 98.19 88 ALA A O 1
ATOM 668 N N . GLY A 1 89 ? -11.457 -0.483 8.478 1.00 97.38 89 GLY A N 1
ATOM 669 C CA . GLY A 1 89 ? -12.764 -0.643 7.858 1.00 97.38 89 GLY A CA 1
ATOM 670 C C . GLY A 1 89 ? -12.696 -1.167 6.424 1.00 97.38 89 GLY A C 1
ATOM 671 O O . GLY A 1 89 ? -11.630 -1.284 5.819 1.00 97.38 89 GLY A O 1
ATOM 672 N N . TRP A 1 90 ? -13.859 -1.534 5.896 1.00 97.56 90 TRP A N 1
ATOM 673 C CA .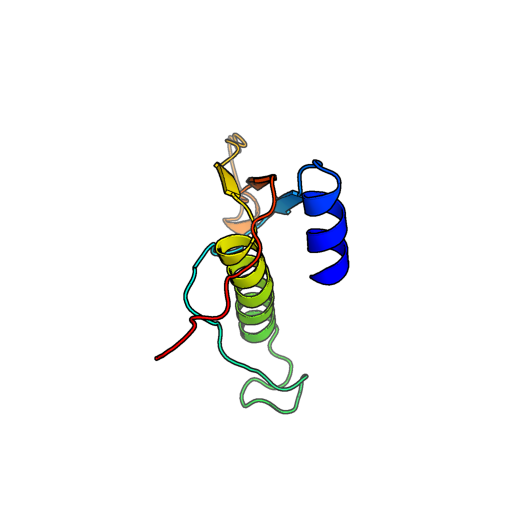 TRP A 1 90 ? -13.988 -2.104 4.562 1.00 97.56 90 TRP A CA 1
ATOM 674 C C . TRP A 1 90 ? -15.247 -1.588 3.875 1.00 97.56 90 TRP A C 1
ATOM 676 O O . TRP A 1 90 ? -16.342 -1.660 4.437 1.00 97.56 90 TRP A O 1
ATOM 686 N N . GLN A 1 91 ? -15.091 -1.131 2.639 1.00 95.69 91 GLN A N 1
ATOM 687 C CA . GLN A 1 91 ? -16.181 -0.880 1.712 1.00 95.69 91 GLN A CA 1
ATOM 688 C C . GLN A 1 91 ? -16.040 -1.772 0.480 1.00 95.69 91 GLN A C 1
ATOM 690 O O . GLN A 1 91 ? -14.969 -1.898 -0.123 1.00 95.69 91 GLN A O 1
ATOM 695 N N . GLU A 1 92 ? -17.164 -2.355 0.075 1.00 91.50 92 GLU A N 1
ATOM 696 C CA . GLU A 1 92 ? -17.258 -2.980 -1.234 1.00 91.50 92 GLU A CA 1
ATOM 697 C C . GLU A 1 92 ? -17.145 -1.890 -2.294 1.00 91.50 92 GLU A C 1
ATOM 699 O O . GLU A 1 92 ? -17.914 -0.922 -2.300 1.00 91.50 92 GLU A O 1
ATOM 704 N N . THR A 1 93 ? -16.202 -2.045 -3.219 1.00 74.38 93 THR A N 1
ATOM 705 C CA . THR A 1 93 ? -16.209 -1.226 -4.425 1.00 74.38 93 THR A CA 1
ATOM 706 C C . THR A 1 93 ? -17.467 -1.598 -5.195 1.00 74.38 93 THR A C 1
ATOM 708 O O . THR A 1 93 ? -17.543 -2.659 -5.812 1.00 74.38 93 THR A O 1
ATOM 711 N N . SER A 1 94 ? -18.483 -0.736 -5.141 1.00 55.72 94 SER A N 1
ATOM 712 C CA . SER A 1 94 ? -19.629 -0.869 -6.030 1.00 55.72 94 SER A CA 1
ATOM 713 C C . SER A 1 94 ? -19.094 -0.745 -7.449 1.00 55.72 94 SER A C 1
ATOM 715 O O . SER A 1 94 ? -18.652 0.331 -7.853 1.00 55.72 94 SER A O 1
ATOM 717 N N . ALA A 1 95 ? -19.085 -1.852 -8.195 1.00 49.28 95 ALA A N 1
ATOM 718 C CA . ALA A 1 95 ? -18.909 -1.786 -9.634 1.00 49.28 95 ALA A CA 1
ATOM 719 C C . ALA A 1 95 ? -19.956 -0.793 -10.134 1.00 49.28 95 ALA A C 1
ATOM 721 O O . ALA A 1 95 ? -21.148 -0.996 -9.891 1.00 49.28 95 ALA A O 1
ATOM 722 N N . ALA A 1 96 ? -19.511 0.311 -10.733 1.00 43.75 96 ALA A N 1
ATOM 723 C CA . ALA A 1 96 ? -20.405 1.282 -11.329 1.00 43.75 96 ALA A CA 1
ATOM 724 C C . ALA A 1 96 ? -21.383 0.520 -12.234 1.00 43.75 96 ALA A C 1
ATOM 726 O O . ALA A 1 96 ? -20.988 -0.035 -13.259 1.00 43.75 96 ALA A O 1
ATOM 727 N N . HIS A 1 97 ? -22.646 0.443 -11.811 1.00 38.00 97 HIS A N 1
ATOM 728 C CA . HIS A 1 97 ? -23.753 0.130 -12.698 1.00 38.00 97 HIS A CA 1
ATOM 729 C C . HIS A 1 97 ? -23.833 1.326 -13.646 1.00 38.00 97 HIS A C 1
ATOM 731 O O . HIS A 1 97 ? -24.381 2.371 -13.303 1.00 38.00 97 HIS A O 1
ATOM 737 N N . GLY A 1 98 ? -23.144 1.214 -14.779 1.00 40.47 98 GLY A N 1
ATOM 738 C CA . GLY A 1 98 ? -23.397 2.061 -15.929 1.00 40.47 98 GLY A CA 1
ATOM 739 C C . GLY A 1 98 ? -24.675 1.563 -16.581 1.00 40.47 98 GLY A C 1
ATOM 740 O O . GLY A 1 98 ? -24.646 0.518 -17.229 1.00 40.47 98 GLY A O 1
ATOM 741 N N . ASP A 1 99 ? -25.769 2.281 -16.335 1.00 37.09 99 ASP A N 1
ATOM 742 C CA . ASP A 1 99 ? -26.937 2.309 -17.220 1.00 37.09 99 ASP A CA 1
ATOM 743 C C . ASP A 1 99 ? -26.594 3.017 -18.544 1.00 37.09 99 ASP A C 1
ATOM 745 O O . ASP A 1 99 ? -25.770 3.967 -18.519 1.00 37.09 99 ASP A O 1
#